Protein AF-A0A3D6ESV7-F1 (afdb_monomer_lite)

Sequence (148 aa):
MRKILILFLVSTVSFGAWAQGDLNELMTGSLKDATMLLDGYTKPALKAFGYGLNQGWYNTAKPHKSFGVDLTISVSAVTIPNSELFYTVDNNQLNSLDLVSVNGQTVTPGTGSAQVPTIFGPDTPPTYQSRNSGAPPFETVGRLDIKQ

pLDDT: mean 78.72, std 12.25, range [42.28, 94.38]

Foldseek 3Di:
DVVVVVVVVVVVVPDDDPPPPQVVVLVVFDPQSSCVVQCLQCVQVVVQVVVQVVVPPPDDPDDDDVPDDDDDDDDDDGDGDPVSQWDKDFLCSGDFKFFQDWQNDGADGNGGMDIAGHQQHDQTWTWMDTPPDPDDIDTHGHHPPPDD

Structure (mmCIF, N/CA/C/O backbone):
data_AF-A0A3D6ESV7-F1
#
_entry.id   AF-A0A3D6ESV7-F1
#
loop_
_atom_site.group_PDB
_atom_site.id
_atom_site.type_symbol
_atom_site.label_atom_id
_atom_site.label_alt_id
_atom_site.label_comp_id
_atom_site.label_asym_id
_atom_site.label_entity_id
_atom_site.label_seq_id
_atom_site.pdbx_PDB_ins_code
_atom_site.Cartn_x
_atom_site.Cartn_y
_atom_site.Cartn_z
_atom_site.occupancy
_atom_site.B_iso_or_equiv
_atom_site.auth_seq_id
_atom_site.auth_comp_id
_atom_site.auth_asym_id
_atom_site.auth_atom_id
_atom_site.pdbx_PDB_model_num
ATOM 1 N N . MET A 1 1 ? 6.664 -15.699 39.328 1.00 51.78 1 MET A N 1
ATOM 2 C CA . MET A 1 1 ? 5.461 -15.615 38.464 1.00 51.78 1 MET A CA 1
ATOM 3 C C . MET A 1 1 ? 5.533 -14.474 37.440 1.00 51.78 1 MET A C 1
ATOM 5 O O . MET A 1 1 ? 5.433 -14.772 36.263 1.00 51.78 1 MET A O 1
ATOM 9 N N . ARG A 1 2 ? 5.825 -13.211 37.814 1.00 53.84 2 ARG A N 1
ATOM 10 C CA . ARG A 1 2 ? 5.994 -12.089 36.849 1.00 53.84 2 ARG A CA 1
ATOM 11 C C . ARG A 1 2 ? 6.990 -12.355 35.701 1.00 53.84 2 ARG A C 1
ATOM 13 O O . ARG A 1 2 ? 6.700 -12.029 34.560 1.00 53.84 2 ARG A O 1
ATOM 20 N N . LYS A 1 3 ? 8.130 -12.998 35.992 1.00 61.03 3 LYS A N 1
ATOM 21 C CA . LYS A 1 3 ? 9.162 -13.333 34.986 1.00 61.03 3 LYS A CA 1
ATOM 22 C C . LYS A 1 3 ? 8.708 -14.393 33.968 1.00 61.03 3 LYS A C 1
ATOM 24 O O . LYS A 1 3 ? 9.131 -14.352 32.823 1.00 61.03 3 LYS A O 1
ATOM 29 N N . ILE A 1 4 ? 7.820 -15.302 34.381 1.00 77.56 4 ILE A N 1
ATOM 30 C CA . ILE A 1 4 ? 7.252 -16.348 33.514 1.00 77.56 4 ILE A CA 1
ATOM 31 C C . ILE A 1 4 ? 6.198 -15.745 32.577 1.00 77.56 4 ILE A C 1
ATOM 33 O O . ILE A 1 4 ? 6.134 -16.120 31.415 1.00 77.56 4 ILE A O 1
ATOM 37 N N . LEU A 1 5 ? 5.438 -14.750 33.051 1.00 72.00 5 LEU A N 1
ATOM 38 C CA . LEU A 1 5 ? 4.449 -14.040 32.236 1.00 72.00 5 LEU A CA 1
ATOM 39 C C . LEU A 1 5 ? 5.102 -13.238 31.092 1.00 72.00 5 LEU A C 1
ATOM 41 O O . LEU A 1 5 ? 4.603 -13.246 29.974 1.00 72.00 5 LEU A O 1
ATOM 45 N N . ILE A 1 6 ? 6.248 -12.596 31.360 1.00 73.31 6 ILE A N 1
ATOM 46 C CA . ILE A 1 6 ? 7.027 -11.862 30.344 1.00 73.31 6 ILE A CA 1
ATOM 47 C C . ILE A 1 6 ? 7.612 -12.826 29.302 1.00 73.31 6 ILE A C 1
ATOM 49 O O . ILE A 1 6 ? 7.574 -12.535 28.109 1.00 73.31 6 ILE A O 1
ATOM 53 N N . LEU A 1 7 ? 8.107 -13.989 29.739 1.00 70.62 7 LEU A N 1
ATOM 54 C CA . LEU A 1 7 ? 8.648 -15.010 28.839 1.00 70.62 7 LEU A CA 1
ATOM 55 C C . LEU A 1 7 ? 7.561 -15.604 27.926 1.00 70.62 7 LEU A C 1
ATOM 57 O O . LEU A 1 7 ? 7.801 -15.813 26.741 1.00 70.62 7 LEU A O 1
ATOM 61 N N . PHE A 1 8 ? 6.352 -15.815 28.457 1.00 72.81 8 PHE A N 1
ATOM 62 C CA . PHE A 1 8 ? 5.212 -16.298 27.675 1.00 72.81 8 PHE A CA 1
ATOM 63 C C . PHE A 1 8 ? 4.741 -15.262 26.643 1.00 72.81 8 PHE A C 1
ATOM 65 O O . PHE A 1 8 ? 4.468 -15.619 25.502 1.00 72.81 8 PHE A O 1
ATOM 72 N N . LEU A 1 9 ? 4.725 -13.973 27.005 1.00 72.12 9 LEU A N 1
ATOM 73 C CA . LEU A 1 9 ? 4.343 -12.885 26.099 1.00 72.12 9 LEU A CA 1
ATOM 74 C C . LEU A 1 9 ? 5.311 -12.752 24.910 1.00 72.12 9 LEU A C 1
ATOM 76 O O . LEU A 1 9 ? 4.869 -12.643 23.770 1.00 72.12 9 LEU A O 1
ATOM 80 N N . VAL A 1 10 ? 6.623 -12.837 25.153 1.00 72.44 10 VAL A N 1
ATOM 81 C CA . VAL A 1 10 ? 7.649 -12.768 24.094 1.00 72.44 10 VAL A CA 1
ATOM 82 C C . VAL A 1 10 ? 7.587 -13.974 23.147 1.00 72.44 10 VAL A C 1
ATOM 84 O O . VAL A 1 10 ? 7.816 -13.827 21.948 1.00 72.44 10 VAL A O 1
ATOM 87 N N . SER A 1 11 ? 7.220 -15.158 23.647 1.00 68.88 11 SER A N 1
ATOM 88 C CA . SER A 1 11 ? 7.193 -16.379 22.831 1.00 68.88 11 SER A CA 1
ATOM 89 C C . SER A 1 11 ? 6.058 -16.417 21.796 1.00 68.88 11 SER A C 1
ATOM 91 O O . SER A 1 11 ? 6.135 -17.198 20.852 1.00 68.88 11 SER A O 1
ATOM 93 N N . THR A 1 12 ? 5.027 -15.575 21.932 1.00 66.69 12 THR A N 1
ATOM 94 C CA . THR A 1 12 ? 3.888 -15.532 20.990 1.00 66.69 12 THR A CA 1
ATOM 95 C C . THR A 1 12 ? 4.174 -14.789 19.681 1.00 66.69 12 THR A C 1
ATOM 97 O O . THR A 1 12 ? 3.365 -14.850 18.762 1.00 66.69 12 THR A O 1
ATOM 100 N N . VAL A 1 13 ? 5.328 -14.123 19.553 1.00 63.69 13 VAL A N 1
ATOM 101 C CA . VAL A 1 13 ? 5.667 -13.311 18.365 1.00 63.69 13 VAL A CA 1
ATOM 102 C C . VAL A 1 13 ? 6.402 -14.123 17.282 1.00 63.69 13 VAL A C 1
ATOM 104 O O . VAL A 1 13 ? 6.648 -13.628 16.189 1.00 63.69 13 VAL A O 1
ATOM 107 N N . SER A 1 14 ? 6.739 -15.392 17.539 1.00 58.88 14 SER A N 1
ATOM 108 C CA . SER A 1 14 ? 7.512 -16.234 16.605 1.00 58.88 14 SER A CA 1
ATOM 109 C C . SER A 1 14 ? 6.635 -17.018 15.618 1.00 58.88 14 SER A C 1
ATOM 111 O O . SER A 1 14 ? 6.789 -18.229 15.474 1.00 58.88 14 SER A O 1
ATOM 113 N N . PHE A 1 15 ? 5.709 -16.345 14.932 1.00 61.50 15 PHE A N 1
ATOM 114 C CA . PHE A 1 15 ? 5.038 -16.931 13.767 1.00 61.50 15 PHE A CA 1
ATOM 115 C C . PHE A 1 15 ? 5.935 -16.765 12.530 1.00 61.50 15 PHE A C 1
ATOM 117 O O . PHE A 1 15 ? 6.404 -15.668 12.237 1.00 61.50 15 PHE A O 1
ATOM 124 N N . GLY A 1 16 ? 6.218 -17.869 11.831 1.00 59.34 16 GLY A N 1
ATOM 125 C CA . GLY A 1 16 ? 7.085 -17.887 10.652 1.00 59.34 16 GLY A CA 1
ATOM 126 C C . GLY A 1 16 ? 6.519 -17.042 9.509 1.00 59.34 16 GLY A C 1
ATOM 127 O O . GLY A 1 16 ? 5.440 -17.330 8.999 1.00 59.34 16 GLY A O 1
ATOM 128 N N . ALA A 1 17 ? 7.256 -16.009 9.101 1.00 57.97 17 ALA A N 1
ATOM 129 C CA . ALA A 1 17 ? 6.902 -15.149 7.978 1.00 57.97 17 ALA A CA 1
ATOM 130 C C . ALA A 1 17 ? 7.485 -15.709 6.668 1.00 57.97 17 ALA A C 1
ATOM 132 O O . ALA A 1 17 ? 8.676 -15.565 6.399 1.00 57.97 17 ALA A O 1
ATOM 133 N N . TRP A 1 18 ? 6.644 -16.324 5.835 1.00 59.69 18 TRP A N 1
ATOM 134 C CA . TRP A 1 18 ? 7.002 -16.843 4.504 1.00 59.69 18 TRP A CA 1
ATOM 135 C C . TRP A 1 18 ? 6.916 -15.765 3.406 1.00 59.69 18 TRP A C 1
ATOM 137 O O . TRP A 1 18 ? 6.400 -16.016 2.326 1.00 59.69 18 TRP A O 1
ATOM 147 N N . ALA A 1 19 ? 7.394 -14.548 3.682 1.00 58.41 19 ALA A N 1
ATOM 148 C CA . ALA A 1 19 ? 7.262 -13.395 2.775 1.00 58.41 19 ALA A CA 1
ATOM 149 C C . ALA A 1 19 ? 8.604 -12.877 2.213 1.00 58.41 19 ALA A C 1
ATOM 151 O O . ALA A 1 19 ? 8.643 -11.850 1.542 1.00 58.41 19 ALA A O 1
ATOM 152 N N . GLN A 1 20 ? 9.727 -13.541 2.512 1.00 55.31 20 GLN A N 1
ATOM 153 C CA . GLN A 1 20 ? 11.064 -12.994 2.236 1.00 55.31 20 GLN A CA 1
ATOM 154 C C . GLN A 1 20 ? 11.528 -13.116 0.772 1.00 55.31 20 GLN A C 1
ATOM 156 O O . GLN A 1 20 ? 12.485 -12.440 0.411 1.00 55.31 20 GLN A O 1
ATOM 161 N N . GLY A 1 21 ? 10.877 -13.934 -0.065 1.00 57.09 21 GLY A N 1
ATOM 162 C CA . GLY A 1 21 ? 11.257 -14.105 -1.477 1.00 57.09 21 GLY A CA 1
ATOM 163 C C . GLY A 1 21 ? 10.991 -12.850 -2.311 1.00 57.09 21 GLY A C 1
ATOM 164 O O . GLY A 1 21 ? 11.922 -12.224 -2.812 1.00 57.09 21 GLY A O 1
ATOM 165 N N . ASP A 1 22 ? 9.729 -12.431 -2.366 1.00 59.75 22 ASP A N 1
ATOM 166 C CA . ASP A 1 22 ? 9.265 -11.358 -3.261 1.00 59.75 22 ASP A CA 1
ATOM 167 C C . ASP A 1 22 ? 9.733 -9.964 -2.809 1.00 59.75 22 ASP A C 1
ATOM 169 O O . ASP A 1 22 ? 9.994 -9.069 -3.614 1.00 59.75 22 ASP A O 1
ATOM 173 N N . LEU A 1 23 ? 9.911 -9.775 -1.495 1.00 63.09 23 LEU A N 1
ATOM 174 C CA . LEU A 1 23 ? 10.458 -8.534 -0.941 1.00 63.09 23 LEU A CA 1
ATOM 175 C C . LEU A 1 23 ? 11.929 -8.331 -1.309 1.00 63.09 23 LEU A C 1
ATOM 177 O O . LEU A 1 23 ? 12.360 -7.189 -1.443 1.00 63.09 23 LEU A O 1
ATOM 181 N N . ASN A 1 24 ? 12.705 -9.403 -1.480 1.00 64.19 24 ASN A N 1
ATOM 182 C CA . ASN A 1 24 ? 14.125 -9.288 -1.798 1.00 64.19 24 ASN A CA 1
ATOM 183 C C . ASN A 1 24 ? 14.338 -8.746 -3.225 1.00 64.19 24 ASN A C 1
ATOM 185 O O . ASN A 1 24 ? 15.275 -7.989 -3.465 1.00 64.19 24 ASN A O 1
ATOM 189 N N . GLU A 1 25 ? 13.436 -9.052 -4.160 1.00 65.06 25 GLU A N 1
ATOM 190 C CA . GLU A 1 25 ? 13.450 -8.496 -5.522 1.00 65.06 25 GLU A CA 1
ATOM 191 C C . GLU A 1 25 ? 12.999 -7.026 -5.553 1.00 65.06 25 GLU A C 1
ATOM 193 O O . GLU A 1 25 ? 13.633 -6.187 -6.195 1.00 65.06 25 GLU A O 1
ATOM 198 N N . LEU A 1 26 ? 11.998 -6.658 -4.746 1.00 67.06 26 LEU A N 1
ATOM 199 C CA . LEU A 1 26 ? 11.627 -5.253 -4.538 1.00 67.06 26 LEU A CA 1
ATOM 200 C C . LEU A 1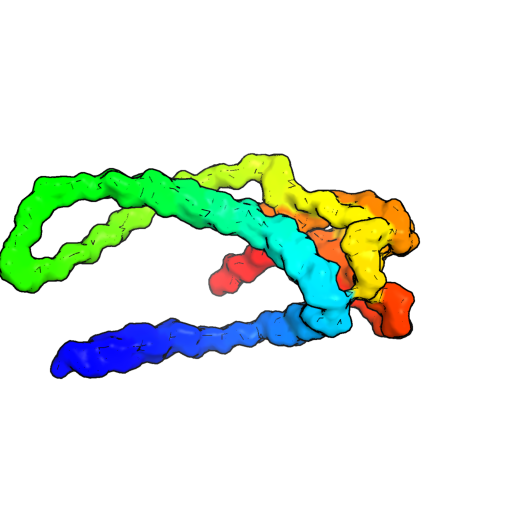 26 ? 12.776 -4.445 -3.896 1.00 67.06 26 LEU A C 1
ATOM 202 O O . LEU A 1 26 ? 13.037 -3.304 -4.279 1.00 67.06 26 LEU A O 1
ATOM 206 N N . MET A 1 27 ? 13.479 -5.040 -2.924 1.00 66.06 27 MET A N 1
ATOM 207 C CA . MET A 1 27 ? 14.584 -4.416 -2.184 1.00 66.06 27 MET A CA 1
ATOM 208 C C . MET A 1 27 ? 15.921 -4.409 -2.936 1.00 66.06 27 MET A C 1
ATOM 210 O O . MET A 1 27 ? 16.780 -3.594 -2.609 1.00 66.06 27 MET A O 1
ATOM 214 N N . THR A 1 28 ? 16.112 -5.281 -3.931 1.00 61.34 28 THR A N 1
ATOM 215 C CA . THR A 1 28 ? 17.256 -5.208 -4.864 1.00 61.34 28 THR A CA 1
ATOM 216 C C . THR A 1 28 ? 17.083 -4.109 -5.915 1.00 61.34 28 THR A C 1
ATOM 218 O O . THR A 1 28 ? 18.054 -3.736 -6.577 1.00 61.34 28 THR A O 1
ATOM 221 N N . GLY A 1 29 ? 15.883 -3.529 -6.030 1.00 64.06 29 GLY A N 1
ATOM 222 C CA . GLY A 1 29 ? 15.670 -2.222 -6.649 1.00 64.06 29 GLY A CA 1
ATOM 223 C C . GLY A 1 29 ? 16.366 -1.079 -5.891 1.00 64.06 29 GLY A C 1
ATOM 224 O O . GLY A 1 29 ? 17.110 -1.282 -4.931 1.00 64.06 29 GLY A O 1
ATOM 225 N N . SER A 1 30 ? 16.151 0.172 -6.315 1.00 79.31 30 SER A N 1
ATOM 226 C CA . SER A 1 30 ? 16.671 1.303 -5.539 1.00 79.31 30 SER A CA 1
ATOM 227 C C . SER A 1 30 ? 15.860 1.481 -4.249 1.00 79.31 30 SER A C 1
ATOM 229 O O . SER A 1 30 ? 14.640 1.322 -4.251 1.00 79.31 30 SER A O 1
ATOM 231 N N . LEU A 1 31 ? 16.511 1.884 -3.150 1.00 83.56 31 LEU A N 1
ATOM 232 C CA . LEU A 1 31 ? 15.834 2.181 -1.875 1.00 83.56 31 LEU A CA 1
ATOM 233 C C . LEU A 1 31 ? 14.675 3.184 -2.046 1.00 83.56 31 LEU A C 1
ATOM 235 O O . LEU A 1 31 ? 13.661 3.102 -1.352 1.00 83.56 31 LEU A O 1
ATOM 239 N N . LYS A 1 32 ? 14.829 4.121 -2.989 1.00 87.12 32 LYS A N 1
ATOM 240 C CA . LYS A 1 32 ? 13.806 5.104 -3.358 1.00 87.12 32 LYS A CA 1
ATOM 241 C C . LYS A 1 32 ? 12.564 4.436 -3.951 1.00 87.12 32 LYS A C 1
ATOM 243 O O . LYS A 1 32 ? 11.463 4.764 -3.520 1.00 87.12 32 LYS A O 1
ATOM 248 N N . ASP A 1 33 ? 12.738 3.496 -4.876 1.00 88.50 33 ASP A N 1
ATOM 249 C CA . ASP A 1 33 ? 11.619 2.787 -5.511 1.00 88.50 33 ASP A CA 1
ATOM 250 C C . ASP A 1 33 ? 10.890 1.911 -4.489 1.00 88.50 33 ASP A C 1
ATOM 252 O O . ASP A 1 33 ? 9.672 1.996 -4.364 1.00 88.50 33 ASP A O 1
ATOM 256 N N . ALA A 1 34 ? 11.640 1.153 -3.681 1.00 86.75 34 ALA A N 1
ATOM 257 C CA . ALA A 1 34 ? 11.071 0.320 -2.623 1.00 86.75 34 ALA A CA 1
ATOM 258 C C . ALA A 1 34 ? 10.248 1.150 -1.623 1.00 86.75 34 ALA A C 1
ATOM 260 O O . ALA A 1 34 ? 9.137 0.768 -1.266 1.00 86.75 34 ALA A O 1
ATOM 261 N N . THR A 1 35 ? 10.762 2.314 -1.213 1.00 89.19 35 THR A N 1
ATOM 262 C CA . THR A 1 35 ? 10.058 3.217 -0.290 1.00 89.19 35 THR A CA 1
ATOM 263 C C . THR A 1 35 ? 8.790 3.788 -0.920 1.00 89.19 35 THR A C 1
ATOM 265 O O . THR A 1 35 ? 7.753 3.814 -0.266 1.00 89.19 35 THR A O 1
ATOM 268 N N . MET A 1 36 ? 8.845 4.221 -2.182 1.00 91.25 36 MET A N 1
ATOM 269 C CA . MET A 1 36 ? 7.687 4.771 -2.893 1.00 91.25 36 MET A CA 1
ATOM 270 C C . MET A 1 36 ? 6.567 3.735 -3.057 1.00 91.25 36 MET A C 1
ATOM 272 O O . MET A 1 36 ? 5.406 4.032 -2.773 1.00 91.25 36 MET A O 1
ATOM 276 N N . LEU A 1 37 ? 6.915 2.523 -3.496 1.00 90.81 37 LEU A N 1
ATOM 277 C CA . LEU A 1 37 ? 5.954 1.440 -3.708 1.00 90.81 37 LEU A CA 1
ATOM 278 C C . LEU A 1 37 ? 5.357 0.963 -2.378 1.00 90.81 37 LEU A C 1
ATOM 280 O O . LEU A 1 37 ? 4.142 0.796 -2.268 1.00 90.81 37 LEU A O 1
ATOM 284 N N . LEU A 1 38 ? 6.188 0.809 -1.343 1.00 90.62 38 LEU A N 1
ATOM 285 C CA . LEU A 1 38 ? 5.732 0.405 -0.015 1.00 90.62 38 LEU A CA 1
ATOM 286 C C . LEU A 1 38 ? 4.846 1.468 0.645 1.00 90.62 38 LEU A C 1
ATOM 288 O O . LEU A 1 38 ? 3.828 1.117 1.247 1.00 90.62 38 LEU A O 1
ATOM 292 N N . ASP A 1 39 ? 5.202 2.752 0.533 1.00 92.25 39 ASP A N 1
ATOM 293 C CA . ASP A 1 39 ? 4.382 3.851 1.053 1.00 92.25 39 ASP A CA 1
ATOM 294 C C . ASP A 1 39 ? 3.004 3.832 0.391 1.00 92.25 39 ASP A C 1
ATOM 296 O O . ASP A 1 39 ? 1.997 3.717 1.085 1.00 92.25 39 ASP A O 1
ATOM 300 N N . GLY A 1 40 ? 2.941 3.827 -0.944 1.00 92.56 40 GLY A N 1
ATOM 301 C CA . GLY A 1 40 ? 1.677 3.766 -1.683 1.00 92.56 40 GLY A CA 1
ATOM 302 C C . GLY A 1 40 ? 0.816 2.558 -1.304 1.00 92.56 40 GLY A C 1
ATOM 303 O O . GLY A 1 40 ? -0.378 2.708 -1.033 1.00 92.56 40 GLY A O 1
ATOM 304 N N . TYR A 1 41 ? 1.433 1.379 -1.200 1.00 92.19 41 TYR A N 1
ATOM 305 C CA . TYR A 1 41 ? 0.759 0.130 -0.850 1.00 92.19 41 TYR A CA 1
ATOM 306 C C . TYR A 1 41 ? 0.171 0.131 0.573 1.00 92.19 41 TYR A C 1
ATOM 308 O O . TYR A 1 41 ? -0.962 -0.313 0.776 1.00 92.19 41 TYR A O 1
ATOM 316 N N . THR A 1 42 ? 0.914 0.646 1.560 1.00 92.88 42 THR A N 1
ATOM 317 C CA . THR A 1 42 ? 0.561 0.558 2.993 1.00 92.88 42 THR A CA 1
ATOM 318 C C . THR A 1 42 ? -0.165 1.784 3.546 1.00 92.88 42 THR A C 1
ATOM 320 O O . THR A 1 42 ? -0.833 1.688 4.579 1.00 92.88 42 THR A O 1
ATOM 323 N N . LYS A 1 43 ? -0.107 2.931 2.864 1.00 94.38 43 LYS A N 1
ATOM 324 C CA . LYS A 1 43 ? -0.746 4.190 3.273 1.00 94.38 43 LYS A CA 1
ATOM 325 C C . LYS A 1 43 ? -2.204 4.066 3.728 1.00 94.38 43 LYS A C 1
ATOM 327 O O . LYS A 1 43 ? -2.509 4.619 4.789 1.00 94.38 43 LYS A O 1
ATOM 332 N N . PRO A 1 44 ? -3.115 3.370 3.020 1.00 92.06 44 PRO A N 1
ATOM 333 C CA . PRO A 1 44 ? -4.489 3.230 3.505 1.00 92.06 44 PRO A CA 1
ATOM 334 C C . PRO A 1 44 ? -4.587 2.407 4.795 1.00 92.06 44 PRO A C 1
ATOM 336 O O . PRO A 1 44 ? -5.432 2.700 5.637 1.00 92.06 44 PRO A O 1
ATOM 339 N N . ALA A 1 45 ? -3.699 1.431 5.019 1.00 91.25 45 ALA A N 1
ATOM 340 C CA . ALA A 1 45 ? -3.653 0.683 6.281 1.00 91.25 45 ALA A CA 1
ATOM 341 C C . ALA A 1 45 ? -3.172 1.555 7.434 1.00 91.25 45 ALA A C 1
ATOM 343 O O . ALA A 1 45 ? -3.776 1.540 8.504 1.00 91.25 45 ALA A O 1
ATOM 344 N N . LEU A 1 46 ? -2.149 2.378 7.205 1.00 92.62 46 LEU A N 1
ATOM 345 C CA . LEU A 1 46 ? -1.669 3.331 8.204 1.00 92.62 46 LEU A CA 1
ATOM 346 C C . LEU A 1 46 ? -2.734 4.380 8.551 1.00 92.62 46 LEU A C 1
ATOM 348 O O . LEU A 1 46 ? -2.931 4.693 9.726 1.00 92.62 46 LEU A O 1
ATOM 352 N N . LYS A 1 47 ? -3.477 4.878 7.554 1.00 91.62 47 LYS A N 1
ATOM 353 C CA . LYS A 1 47 ? -4.634 5.758 7.776 1.00 91.62 47 LYS A CA 1
ATOM 354 C C . LYS A 1 47 ? -5.723 5.068 8.588 1.00 91.62 47 LYS A C 1
ATOM 356 O O . LYS A 1 47 ? -6.183 5.631 9.578 1.00 91.62 47 LYS A O 1
ATOM 361 N N . ALA A 1 48 ? -6.106 3.851 8.204 1.00 89.12 48 ALA A N 1
ATOM 362 C CA . ALA A 1 48 ? -7.141 3.101 8.901 1.00 89.12 48 ALA A CA 1
ATOM 363 C C . ALA A 1 48 ? -6.753 2.816 10.358 1.00 89.12 48 ALA A C 1
ATOM 365 O O . ALA A 1 48 ? -7.559 3.005 11.268 1.00 89.12 48 ALA A O 1
ATOM 366 N N . PHE A 1 49 ? -5.493 2.452 10.592 1.00 89.06 49 PHE A N 1
ATOM 367 C CA . PHE A 1 49 ? -4.929 2.298 11.926 1.00 89.06 49 PHE A CA 1
ATOM 368 C C . PHE A 1 49 ? -5.005 3.604 12.732 1.00 89.06 49 PHE A C 1
ATOM 370 O O . PHE A 1 49 ? -5.509 3.608 13.854 1.00 89.06 49 PHE A O 1
ATOM 377 N N . GLY A 1 50 ? -4.590 4.730 12.144 1.00 88.75 50 GLY A N 1
ATOM 378 C CA . GLY A 1 50 ? -4.696 6.050 12.770 1.00 88.75 50 GLY A CA 1
ATOM 379 C C . GLY A 1 50 ? -6.137 6.438 13.120 1.00 88.75 50 GLY A C 1
ATOM 380 O O . GLY A 1 50 ? -6.388 6.962 14.207 1.00 88.75 50 GLY A O 1
ATOM 381 N N . TYR A 1 51 ? -7.106 6.138 12.253 1.00 88.12 51 TYR A N 1
ATOM 382 C CA . TYR A 1 51 ? -8.527 6.327 12.558 1.00 88.12 51 TYR A CA 1
ATOM 383 C C . TYR A 1 51 ? -8.987 5.432 13.708 1.00 88.12 51 TYR A C 1
ATOM 385 O O . TYR A 1 51 ? -9.672 5.913 14.609 1.00 88.12 51 TYR A O 1
ATOM 393 N N . GLY A 1 52 ? -8.555 4.170 13.739 1.00 84.44 52 GLY A N 1
ATOM 394 C CA . GLY A 1 52 ? -8.831 3.253 14.844 1.00 84.44 52 GLY A CA 1
ATOM 395 C C . GLY A 1 52 ? -8.339 3.781 16.195 1.00 84.44 52 GLY A C 1
ATOM 396 O O . GLY A 1 52 ? -9.079 3.714 17.177 1.00 84.44 52 GLY A O 1
ATOM 397 N N . LEU A 1 53 ? -7.139 4.375 16.234 1.00 84.19 53 LEU A N 1
ATOM 398 C CA . LEU A 1 53 ? -6.585 5.002 17.440 1.00 84.19 53 LEU A CA 1
ATOM 399 C C . LEU A 1 53 ? -7.383 6.234 17.888 1.00 84.19 53 LEU A C 1
ATOM 401 O O . LEU A 1 53 ? -7.607 6.406 19.084 1.00 84.19 53 LEU A O 1
ATOM 405 N N . ASN A 1 54 ? -7.852 7.063 16.949 1.00 81.38 54 ASN A N 1
ATOM 406 C CA . ASN A 1 54 ? -8.683 8.230 17.270 1.00 81.38 54 ASN A CA 1
ATOM 407 C C . ASN A 1 54 ? -10.049 7.832 17.854 1.00 81.38 54 ASN A C 1
ATOM 409 O O . ASN A 1 54 ? -10.545 8.492 18.763 1.00 81.38 54 ASN A O 1
ATOM 413 N N . GLN A 1 55 ? -10.639 6.728 17.385 1.00 75.00 55 GLN A N 1
ATOM 414 C CA . GLN A 1 55 ? -11.901 6.202 17.922 1.00 75.00 55 GLN A CA 1
ATOM 415 C C . GLN A 1 55 ? -11.739 5.547 19.308 1.00 75.00 55 GLN A C 1
ATOM 417 O O . GLN A 1 55 ? -12.716 5.363 20.031 1.00 75.00 55 GLN A O 1
ATOM 422 N N . GLY A 1 56 ? -10.510 5.209 19.710 1.00 67.88 56 GLY A N 1
ATOM 423 C CA . GLY A 1 56 ? -10.206 4.532 20.973 1.00 67.88 56 GLY A CA 1
ATOM 424 C C . GLY A 1 56 ? -10.219 5.423 22.221 1.00 67.88 56 GLY A C 1
ATOM 425 O O . GLY A 1 56 ? -9.982 4.920 23.317 1.00 67.88 56 GLY A O 1
ATOM 426 N N . TRP A 1 57 ? -10.482 6.728 22.093 1.00 67.62 57 TRP A N 1
ATOM 427 C CA . TRP A 1 57 ? -10.395 7.680 23.212 1.00 67.62 57 TRP A CA 1
ATOM 428 C C . TRP A 1 57 ? -11.628 7.746 24.128 1.00 67.62 57 TRP A C 1
ATOM 430 O O . TRP A 1 57 ? -11.662 8.539 25.069 1.00 67.62 57 TRP A O 1
ATOM 440 N N . TYR A 1 58 ? -12.610 6.865 23.937 1.00 60.94 58 TYR A N 1
ATOM 441 C CA . TYR A 1 58 ? -13.700 6.673 24.894 1.00 60.94 58 TYR A CA 1
ATOM 442 C C . TYR A 1 58 ? -13.222 5.830 26.075 1.00 60.94 58 TYR A C 1
ATOM 444 O O . TYR A 1 58 ? -13.340 4.606 26.073 1.00 60.94 58 TYR A O 1
ATOM 452 N N . ASN A 1 59 ? -12.670 6.482 27.096 1.00 58.09 59 ASN A N 1
ATOM 453 C CA . ASN A 1 59 ? -12.292 5.803 28.328 1.00 58.09 59 ASN A CA 1
ATOM 454 C C . ASN A 1 59 ? -13.309 6.077 29.442 1.00 58.09 59 ASN A C 1
ATOM 456 O O . ASN A 1 59 ? -13.690 7.219 29.701 1.00 58.09 59 ASN A O 1
ATOM 460 N N . THR A 1 60 ? -13.752 5.012 30.111 1.00 58.81 60 THR A N 1
ATOM 461 C CA . THR A 1 60 ? -14.589 5.106 31.311 1.00 58.81 60 THR A CA 1
ATOM 462 C C . THR A 1 60 ? -13.725 5.628 32.456 1.00 58.81 60 THR A C 1
ATOM 464 O O . THR A 1 60 ? -12.803 4.952 32.903 1.00 58.81 60 THR A O 1
ATOM 467 N N . ALA A 1 61 ? -14.036 6.826 32.955 1.00 56.91 61 ALA A N 1
ATOM 468 C CA . ALA A 1 61 ? -13.339 7.477 34.066 1.00 56.91 61 ALA A CA 1
ATOM 469 C C . ALA A 1 61 ? -13.689 6.844 35.429 1.00 56.91 61 ALA A C 1
ATOM 471 O O . ALA A 1 61 ? -14.181 7.515 36.337 1.00 56.91 61 ALA A O 1
ATOM 472 N N . LYS A 1 62 ? -13.488 5.531 35.584 1.00 62.16 62 LYS A N 1
ATOM 473 C CA . LYS A 1 62 ? -13.681 4.852 36.869 1.00 62.16 62 LYS A CA 1
ATOM 474 C C . LYS A 1 62 ? -12.356 4.867 37.641 1.00 62.16 62 LYS A C 1
ATOM 476 O O . LYS A 1 62 ? -11.357 4.393 37.108 1.00 62.16 62 LYS A O 1
ATOM 481 N N . PRO A 1 63 ? -12.309 5.395 38.876 1.00 63.69 63 PRO A N 1
ATOM 482 C CA . PRO A 1 63 ? -11.071 5.444 39.645 1.00 63.69 63 PRO A CA 1
ATOM 483 C C . PRO A 1 63 ? -10.581 4.023 39.957 1.00 63.69 63 PRO A C 1
ATOM 485 O O . PRO A 1 63 ? -11.303 3.220 40.555 1.00 63.69 63 PRO A O 1
ATOM 488 N N . HIS A 1 64 ? -9.357 3.710 39.529 1.00 61.97 64 HIS A N 1
ATOM 489 C CA . HIS A 1 64 ? -8.730 2.407 39.749 1.00 61.97 64 HIS A CA 1
ATOM 490 C C . HIS A 1 64 ? -8.396 2.202 41.240 1.00 61.97 64 HIS A C 1
ATOM 492 O O . HIS A 1 64 ? -7.956 3.126 41.925 1.00 61.97 64 HIS A O 1
ATOM 498 N N . LYS A 1 65 ? -8.581 0.977 41.759 1.00 70.31 65 LYS A N 1
ATOM 499 C CA . LYS A 1 65 ? -8.087 0.593 43.097 1.00 70.31 65 LYS A CA 1
ATOM 500 C C . LYS A 1 65 ? -6.558 0.493 43.082 1.00 70.31 65 LYS A C 1
ATOM 502 O O . LYS A 1 65 ? -5.981 0.034 42.097 1.00 70.31 65 LYS A O 1
ATOM 507 N N . SER A 1 66 ? -5.907 0.824 44.200 1.00 69.62 66 SER A N 1
ATOM 508 C CA . SER A 1 66 ? -4.477 0.549 44.398 1.00 69.62 66 SER A CA 1
ATOM 509 C C . SER A 1 66 ? -4.173 -0.925 44.073 1.00 69.62 66 SER A C 1
ATOM 511 O O . SER A 1 66 ? -4.816 -1.810 44.634 1.00 69.62 66 SER A O 1
ATOM 513 N N . PHE A 1 67 ? -3.215 -1.171 43.167 1.00 67.12 67 PHE A N 1
ATOM 514 C CA . PHE A 1 67 ? -2.817 -2.483 42.609 1.00 67.12 67 PHE A CA 1
ATOM 515 C C . PHE A 1 67 ? -3.750 -3.173 41.578 1.00 67.12 67 PHE A C 1
ATOM 517 O O . PHE A 1 67 ? -3.478 -4.318 41.214 1.00 67.12 67 PHE A O 1
ATOM 524 N N . GLY A 1 68 ? -4.787 -2.522 41.039 1.00 68.12 68 GLY A N 1
ATOM 525 C CA . GLY A 1 68 ? -5.603 -3.086 39.944 1.00 68.12 68 GLY A CA 1
ATOM 526 C C . GLY A 1 68 ? -4.997 -2.867 38.547 1.00 68.12 68 GLY A C 1
ATOM 527 O O . GLY A 1 68 ? -4.598 -1.751 38.229 1.00 68.12 68 GLY A O 1
ATOM 528 N N . VAL A 1 69 ? -4.935 -3.910 37.709 1.00 74.31 69 VAL A N 1
ATOM 529 C CA . VAL A 1 69 ? -4.686 -3.797 36.256 1.00 74.31 69 VAL A CA 1
ATOM 530 C C . VAL A 1 69 ? -6.030 -3.963 35.552 1.00 74.31 69 VAL A C 1
ATOM 532 O O . VAL A 1 69 ? -6.659 -5.005 35.719 1.00 74.31 69 VAL A O 1
ATOM 535 N N . ASP A 1 70 ? -6.450 -2.966 34.775 1.00 68.62 70 ASP A N 1
ATOM 536 C CA . ASP A 1 70 ? -7.652 -3.035 33.938 1.00 68.62 70 ASP A CA 1
ATOM 537 C C . ASP A 1 70 ? -7.249 -3.202 32.468 1.00 68.62 70 ASP A C 1
ATOM 539 O O . ASP A 1 70 ? -6.458 -2.423 31.933 1.00 68.62 70 ASP A O 1
ATOM 543 N N . LEU A 1 71 ? -7.784 -4.242 31.822 1.00 71.12 71 LEU A N 1
ATOM 544 C CA . LEU A 1 71 ? -7.657 -4.475 30.386 1.00 71.12 71 LEU A CA 1
ATOM 545 C C . LEU A 1 71 ? -8.970 -4.068 29.716 1.00 71.12 71 LEU A C 1
ATOM 547 O O . LEU A 1 71 ? -9.992 -4.725 29.909 1.00 71.12 71 LEU A O 1
ATOM 551 N N . THR A 1 72 ? -8.928 -3.014 28.907 1.00 70.25 72 THR A N 1
ATOM 552 C CA . THR A 1 72 ? -10.065 -2.592 28.084 1.00 70.25 72 THR A CA 1
ATOM 553 C C . THR A 1 72 ? -9.857 -3.080 26.658 1.00 70.25 72 THR A C 1
ATOM 555 O O . THR A 1 72 ? -8.838 -2.778 26.038 1.00 70.25 72 THR A O 1
ATOM 558 N N . ILE A 1 73 ? -10.826 -3.828 26.133 1.00 73.38 73 ILE A N 1
ATOM 559 C CA . ILE A 1 73 ? -10.879 -4.209 24.720 1.00 73.38 73 ILE A CA 1
ATOM 560 C C . ILE A 1 73 ? -11.870 -3.267 24.041 1.00 73.38 73 ILE A C 1
ATOM 562 O O . ILE A 1 73 ? -13.044 -3.240 24.407 1.00 73.38 73 ILE A O 1
ATOM 566 N N . SER A 1 74 ? -11.392 -2.508 23.060 1.00 70.50 74 SER A N 1
ATOM 567 C CA . SER A 1 74 ? -12.217 -1.599 22.263 1.00 70.50 74 SER A CA 1
ATOM 568 C C . SER A 1 74 ? -12.354 -2.139 20.847 1.00 70.50 74 SER A C 1
ATOM 570 O O . SER A 1 74 ? -11.372 -2.570 20.242 1.00 70.50 74 SER A O 1
ATOM 572 N N . VAL A 1 75 ? -13.575 -2.108 20.319 1.00 77.25 75 VAL A N 1
ATOM 573 C CA . VAL A 1 75 ? -13.866 -2.478 18.932 1.00 77.25 75 VAL A CA 1
ATOM 574 C C . VAL A 1 75 ? -14.105 -1.196 18.146 1.00 77.25 75 VAL A C 1
ATOM 576 O O . VAL A 1 75 ? -15.024 -0.443 18.461 1.00 77.25 75 VAL A O 1
ATOM 579 N N . SER A 1 76 ? -13.290 -0.969 17.119 1.00 74.06 76 SER A N 1
ATOM 580 C CA . SER A 1 76 ? -13.411 0.173 16.212 1.00 74.06 76 SER A CA 1
ATOM 581 C C . SER A 1 76 ? -13.658 -0.336 14.798 1.00 74.06 76 SER A C 1
ATOM 583 O O . SER A 1 76 ? -12.912 -1.179 14.304 1.00 74.06 76 SER A O 1
ATOM 585 N N . ALA A 1 77 ? -14.691 0.186 14.140 1.00 82.00 77 ALA A N 1
ATOM 586 C CA . ALA A 1 77 ? -14.933 -0.057 12.723 1.00 82.00 77 ALA A CA 1
ATOM 587 C C . ALA A 1 77 ? -14.356 1.103 11.905 1.00 82.00 77 ALA A C 1
ATOM 589 O O . ALA A 1 77 ? -14.583 2.269 12.229 1.00 82.00 77 ALA A O 1
ATOM 590 N N . VAL A 1 78 ? -13.615 0.784 10.845 1.00 83.69 78 VAL A N 1
ATOM 591 C CA . VAL A 1 78 ? -13.055 1.772 9.919 1.00 83.69 78 VAL A CA 1
ATOM 592 C C . VAL A 1 78 ? -13.426 1.366 8.501 1.00 83.69 78 VAL A C 1
ATOM 594 O O . VAL A 1 78 ? -13.197 0.229 8.099 1.00 83.69 78 VAL A O 1
ATOM 597 N N . THR A 1 79 ? -13.999 2.303 7.751 1.00 87.94 79 THR A N 1
ATOM 598 C CA . THR A 1 79 ? -14.354 2.109 6.343 1.00 87.94 79 THR A CA 1
ATOM 599 C C . THR A 1 79 ? -13.305 2.774 5.466 1.00 87.94 79 THR A C 1
ATOM 601 O O . THR A 1 79 ? -12.948 3.928 5.701 1.00 87.94 79 THR A O 1
ATOM 604 N N . ILE A 1 80 ? -12.835 2.065 4.441 1.00 89.50 80 ILE A N 1
ATOM 605 C CA . ILE A 1 80 ? -11.839 2.578 3.495 1.00 89.50 80 ILE A CA 1
ATOM 606 C C . ILE A 1 80 ? -12.556 3.056 2.230 1.00 89.50 80 ILE A C 1
ATOM 608 O O . ILE A 1 80 ? -13.351 2.302 1.666 1.00 89.50 80 ILE A O 1
ATOM 612 N N . PRO A 1 81 ? -12.333 4.304 1.785 1.00 91.06 81 PRO A N 1
ATOM 613 C CA . PRO A 1 81 ? -12.978 4.821 0.587 1.00 91.06 81 PRO A CA 1
ATOM 614 C C . PRO A 1 81 ? -12.413 4.162 -0.678 1.00 91.06 81 PRO A C 1
ATOM 616 O O . PRO A 1 81 ? -11.225 3.853 -0.755 1.00 91.06 81 PRO A O 1
ATOM 619 N N . ASN A 1 82 ? -13.247 4.033 -1.717 1.00 91.75 82 ASN A N 1
ATOM 620 C CA . ASN A 1 82 ? -12.849 3.423 -2.996 1.00 91.75 82 ASN A CA 1
ATOM 621 C C . ASN A 1 82 ? -11.636 4.110 -3.654 1.00 91.75 82 ASN A C 1
ATOM 623 O O . ASN A 1 82 ? -10.860 3.463 -4.348 1.00 91.75 82 ASN A O 1
ATOM 627 N N . SER A 1 83 ? -11.444 5.411 -3.411 1.00 91.88 83 SER A N 1
ATOM 628 C CA . SER A 1 83 ? -10.296 6.180 -3.911 1.00 91.88 83 SER A CA 1
ATOM 629 C C . SER A 1 83 ? -8.952 5.761 -3.311 1.00 91.88 83 SER A C 1
ATOM 631 O O . SER A 1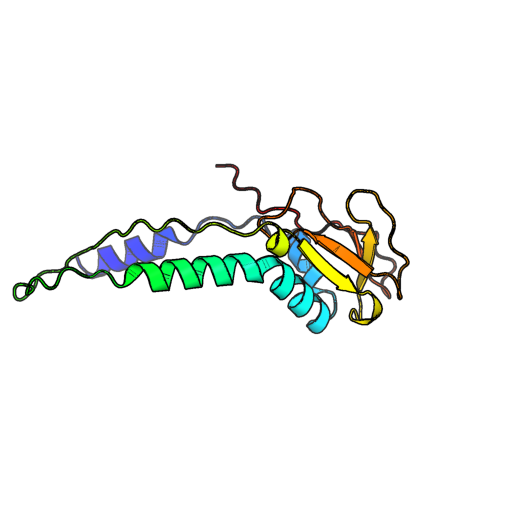 83 ? -7.916 6.168 -3.819 1.00 91.88 83 SER A O 1
ATOM 633 N N . GLU A 1 84 ? -8.953 5.003 -2.213 1.00 91.94 84 GLU A N 1
ATOM 634 C CA . GLU A 1 84 ? -7.748 4.514 -1.535 1.00 91.94 84 GLU A CA 1
ATOM 635 C C . GLU A 1 84 ? -7.445 3.036 -1.837 1.00 91.94 84 GLU A C 1
ATOM 637 O O . GLU A 1 84 ? -6.480 2.476 -1.315 1.00 91.94 84 GLU A O 1
ATOM 642 N N . LEU A 1 85 ? -8.241 2.403 -2.704 1.00 92.44 85 LEU A N 1
ATOM 643 C CA . LEU A 1 85 ? -8.002 1.037 -3.184 1.00 92.44 85 LEU A CA 1
ATOM 644 C C . LEU A 1 85 ? -6.879 0.967 -4.224 1.00 92.44 85 LEU A C 1
ATOM 646 O O . LEU A 1 85 ? -6.327 -0.106 -4.457 1.00 92.44 85 LEU A O 1
ATOM 650 N N . PHE A 1 86 ? -6.534 2.104 -4.828 1.00 94.25 86 PHE A N 1
ATOM 651 C CA . PHE A 1 86 ? -5.484 2.223 -5.828 1.00 94.25 86 PHE A CA 1
ATOM 652 C C . PHE A 1 86 ? -4.581 3.416 -5.525 1.00 94.25 86 PHE A C 1
ATOM 654 O O . PHE A 1 86 ? -5.011 4.408 -4.934 1.00 94.25 86 PHE A O 1
ATOM 661 N N . TYR A 1 87 ? -3.335 3.335 -5.974 1.00 94.12 87 TYR A N 1
ATOM 662 C CA . TYR A 1 87 ? -2.407 4.456 -6.015 1.00 94.12 87 TYR A CA 1
ATOM 663 C C . TYR A 1 87 ? -1.732 4.525 -7.383 1.00 94.12 87 TYR A C 1
ATOM 665 O O . TYR A 1 87 ? -1.669 3.541 -8.115 1.00 94.12 87 TYR A O 1
ATOM 673 N N . THR A 1 88 ? -1.264 5.710 -7.760 1.00 93.75 88 THR A N 1
ATOM 674 C CA . THR A 1 88 ? -0.627 5.914 -9.063 1.00 93.75 88 THR A CA 1
ATOM 675 C C . THR A 1 88 ? 0.865 5.640 -8.964 1.00 93.75 88 THR A C 1
ATOM 677 O O . THR A 1 88 ? 1.544 6.225 -8.120 1.00 93.75 88 THR A O 1
ATOM 680 N N . VAL A 1 89 ? 1.376 4.806 -9.866 1.00 92.44 89 VAL A N 1
ATOM 681 C CA . VAL A 1 89 ? 2.812 4.636 -10.103 1.00 92.44 89 VAL A CA 1
ATOM 682 C C . VAL A 1 89 ? 3.147 5.222 -11.465 1.00 92.44 89 VAL A C 1
ATOM 684 O O . VAL A 1 89 ? 2.459 4.965 -12.453 1.00 92.44 89 VAL A O 1
ATOM 687 N N . ASP A 1 90 ? 4.186 6.048 -11.504 1.00 92.56 90 ASP A N 1
ATOM 688 C CA . ASP A 1 90 ? 4.731 6.656 -12.715 1.00 92.56 90 ASP A CA 1
ATOM 689 C C . ASP A 1 90 ? 6.167 6.160 -12.899 1.00 92.56 90 ASP A C 1
ATOM 691 O O . ASP A 1 90 ? 7.009 6.345 -12.017 1.00 92.56 90 ASP A O 1
ATOM 695 N N . ASN A 1 91 ? 6.453 5.547 -14.049 1.00 90.62 91 ASN A N 1
ATOM 696 C CA . ASN A 1 91 ? 7.779 5.027 -14.378 1.00 90.62 91 ASN A CA 1
ATOM 697 C C . ASN A 1 91 ? 8.861 6.116 -14.401 1.00 90.62 91 ASN A C 1
ATOM 699 O O . ASN A 1 91 ? 10.026 5.814 -14.140 1.00 90.62 91 ASN A O 1
ATOM 703 N N . ASN A 1 92 ? 8.497 7.385 -14.621 1.00 89.75 92 ASN A N 1
ATOM 704 C CA . ASN A 1 92 ? 9.431 8.512 -14.527 1.00 89.75 92 ASN A CA 1
ATOM 705 C C . ASN A 1 92 ? 9.911 8.760 -13.087 1.00 89.75 92 ASN A C 1
ATOM 707 O O . ASN A 1 92 ? 10.973 9.343 -12.871 1.00 89.75 92 ASN A O 1
ATOM 711 N N . GLN A 1 93 ? 9.124 8.350 -12.089 1.00 89.12 93 GLN A N 1
ATOM 712 C CA . GLN A 1 93 ? 9.479 8.474 -10.675 1.00 89.12 93 GLN A CA 1
ATOM 713 C C . GLN A 1 93 ? 10.293 7.277 -10.174 1.00 89.12 93 GLN A C 1
ATOM 715 O O . GLN A 1 93 ? 10.914 7.380 -9.111 1.00 89.12 93 GLN A O 1
ATOM 720 N N . LEU A 1 94 ? 10.339 6.186 -10.944 1.00 88.19 94 LEU A N 1
ATOM 721 C CA . LEU A 1 94 ? 11.119 4.995 -10.642 1.00 88.19 94 LEU A CA 1
ATOM 722 C C . LEU A 1 94 ? 12.534 5.087 -11.237 1.00 88.19 94 LEU A C 1
ATOM 724 O O . LEU A 1 94 ? 12.748 5.480 -12.388 1.00 88.19 94 LEU A O 1
ATOM 728 N N . ASN A 1 95 ? 13.530 4.713 -10.439 1.00 88.19 95 ASN A N 1
ATOM 729 C CA . ASN A 1 95 ? 14.940 4.785 -10.814 1.00 88.19 95 ASN A CA 1
ATOM 730 C C . ASN A 1 95 ? 15.443 3.476 -11.440 1.00 88.19 95 ASN A C 1
ATOM 732 O O . ASN A 1 95 ? 16.070 3.501 -12.501 1.00 88.19 95 ASN A O 1
ATOM 736 N N . SER A 1 96 ? 15.194 2.350 -10.771 1.00 86.69 96 SER A N 1
ATOM 737 C CA . SER A 1 96 ? 15.750 1.035 -11.114 1.00 86.69 96 SER A CA 1
ATOM 738 C C . SER A 1 96 ? 14.697 0.024 -11.557 1.00 86.69 96 SER A C 1
ATOM 740 O O . SER A 1 96 ? 15.066 -1.034 -12.068 1.00 86.69 96 SER A O 1
ATOM 742 N N . LEU A 1 97 ? 13.417 0.328 -11.350 1.00 88.19 97 LEU A N 1
ATOM 743 C CA . LEU A 1 97 ? 12.286 -0.515 -11.720 1.00 88.19 97 LEU A CA 1
ATOM 744 C C . LEU A 1 97 ? 11.446 0.172 -12.796 1.00 88.19 97 LEU A C 1
ATOM 746 O O . LEU A 1 97 ? 11.370 1.396 -12.844 1.00 88.19 97 LEU A O 1
ATOM 750 N N . ASP A 1 98 ? 10.789 -0.628 -13.619 1.00 89.81 98 ASP A N 1
ATOM 751 C CA . ASP A 1 98 ? 9.748 -0.198 -14.538 1.00 89.81 98 ASP A CA 1
ATOM 752 C C . ASP A 1 98 ? 8.498 -1.039 -14.291 1.00 89.81 98 ASP A C 1
ATOM 754 O O . ASP A 1 98 ? 8.557 -2.267 -14.224 1.00 89.81 98 ASP A O 1
ATOM 758 N N . LEU A 1 99 ? 7.359 -0.372 -14.144 1.00 89.56 99 LEU A N 1
ATOM 759 C CA . LEU A 1 99 ? 6.047 -0.993 -14.175 1.00 89.56 99 LEU A CA 1
ATOM 760 C C . LEU A 1 99 ? 5.748 -1.411 -15.615 1.00 89.56 99 LEU A C 1
ATOM 762 O O . LEU A 1 99 ? 5.721 -0.568 -16.516 1.00 89.56 99 LEU A O 1
ATOM 766 N N . VAL A 1 100 ? 5.518 -2.708 -15.811 1.00 89.31 100 VAL A N 1
ATOM 767 C CA . VAL A 1 100 ? 5.329 -3.317 -17.135 1.00 89.31 100 VAL A CA 1
ATOM 768 C C . VAL A 1 100 ? 3.875 -3.698 -17.366 1.00 89.31 100 VAL A C 1
ATOM 770 O O . VAL A 1 100 ? 3.377 -3.575 -18.484 1.00 89.31 100 VAL A O 1
ATOM 773 N N . SER A 1 101 ? 3.173 -4.159 -16.330 1.00 88.00 101 SER A N 1
ATOM 774 C CA . SER A 1 101 ? 1.778 -4.573 -16.462 1.00 88.00 101 SER A CA 1
ATOM 775 C C . SER A 1 101 ? 0.983 -4.357 -15.181 1.00 88.00 101 SER A C 1
ATOM 777 O O . SER A 1 101 ? 1.496 -4.546 -14.078 1.00 88.00 101 SER A O 1
ATOM 779 N N . VAL A 1 102 ? -0.290 -3.997 -15.336 1.00 86.94 102 VAL A N 1
ATOM 780 C CA . VAL A 1 102 ? -1.284 -4.039 -14.261 1.00 86.94 102 VAL A CA 1
ATOM 781 C C . VAL A 1 102 ? -2.558 -4.660 -14.807 1.00 86.94 102 VAL A C 1
ATOM 783 O O . VAL A 1 102 ? -3.073 -4.203 -15.826 1.00 86.94 102 VAL A O 1
ATOM 786 N N . ASN A 1 103 ? -3.084 -5.690 -14.138 1.00 84.75 103 ASN A N 1
ATOM 787 C CA . ASN A 1 103 ? -4.338 -6.348 -14.529 1.00 84.75 103 ASN A CA 1
ATOM 788 C C . ASN A 1 103 ? -4.356 -6.793 -16.014 1.00 84.75 103 ASN A C 1
ATOM 790 O O . ASN A 1 103 ? -5.347 -6.623 -16.724 1.00 84.75 103 ASN A O 1
ATOM 794 N N . GLY A 1 104 ? -3.219 -7.288 -16.516 1.00 77.19 104 GLY A N 1
ATOM 795 C CA . GLY A 1 104 ? -3.056 -7.701 -17.914 1.00 77.19 104 GLY A CA 1
ATOM 796 C C . GLY A 1 104 ? -2.959 -6.557 -18.933 1.00 77.19 104 GLY A C 1
ATOM 797 O O . GLY A 1 104 ? -2.826 -6.825 -20.126 1.00 77.19 104 GLY A O 1
ATOM 798 N N . GLN A 1 105 ? -2.997 -5.291 -18.503 1.00 82.19 105 GLN A N 1
ATOM 799 C CA . GLN A 1 105 ? -2.749 -4.133 -19.362 1.00 82.19 105 GLN A CA 1
ATOM 800 C C . GLN A 1 105 ? -1.275 -3.739 -19.311 1.00 82.19 105 GLN A C 1
ATOM 802 O O . GLN A 1 105 ? -0.726 -3.500 -18.236 1.00 82.19 105 GLN A O 1
ATOM 807 N N . THR A 1 106 ? -0.634 -3.653 -20.476 1.00 85.62 106 THR A N 1
ATOM 808 C CA . THR A 1 106 ? 0.773 -3.254 -20.588 1.00 85.62 106 THR A CA 1
ATOM 809 C C . THR A 1 106 ? 0.936 -1.751 -20.373 1.00 85.62 106 THR A C 1
ATOM 811 O O . THR A 1 106 ? 0.195 -0.946 -20.936 1.00 85.62 106 THR A O 1
ATOM 814 N N . VAL A 1 107 ? 1.941 -1.372 -19.589 1.00 86.75 107 VAL A N 1
ATOM 815 C CA . VAL A 1 107 ? 2.356 0.011 -19.345 1.00 86.75 107 VAL A CA 1
ATOM 816 C C . VAL A 1 107 ? 3.678 0.240 -20.066 1.00 86.75 107 VAL A C 1
ATOM 818 O O . VAL A 1 107 ? 4.559 -0.614 -20.025 1.00 86.75 107 VAL A O 1
ATOM 821 N N . THR A 1 108 ? 3.829 1.381 -20.743 1.00 85.44 108 THR A N 1
ATOM 822 C CA . THR A 1 108 ? 5.075 1.719 -21.443 1.00 85.44 108 THR A CA 1
ATOM 823 C C . THR A 1 108 ? 6.233 1.828 -20.439 1.00 85.44 108 THR A C 1
ATOM 825 O O . THR A 1 108 ? 6.197 2.722 -19.580 1.00 85.44 108 THR A O 1
ATOM 828 N N . PRO A 1 109 ? 7.276 0.979 -20.532 1.00 82.44 109 PRO A N 1
ATOM 829 C CA . PRO A 1 109 ? 8.438 1.077 -19.652 1.00 82.44 109 PRO A CA 1
ATOM 830 C C . PRO A 1 109 ? 9.109 2.452 -19.774 1.00 82.44 109 PRO A C 1
ATOM 832 O O . PRO A 1 109 ? 9.139 3.039 -20.856 1.00 82.44 109 PRO A O 1
ATOM 835 N N . GLY A 1 110 ? 9.606 3.003 -18.667 1.00 80.88 110 GLY A N 1
ATOM 836 C CA . GLY A 1 110 ? 10.348 4.266 -18.630 1.00 80.88 110 GLY A CA 1
ATOM 837 C C . GLY A 1 110 ? 9.526 5.560 -18.674 1.00 80.88 110 GLY A C 1
ATOM 838 O O . GLY A 1 110 ? 10.050 6.589 -18.266 1.00 80.88 110 GLY A O 1
ATOM 839 N N . THR A 1 111 ? 8.270 5.560 -19.143 1.00 83.38 111 THR A N 1
ATOM 840 C CA . THR A 1 111 ? 7.464 6.809 -19.244 1.00 83.38 111 THR A CA 1
ATOM 841 C C . THR A 1 111 ? 5.967 6.635 -18.954 1.00 83.38 111 THR A C 1
ATOM 843 O O . THR A 1 111 ? 5.252 7.620 -18.784 1.00 83.38 111 THR A O 1
ATOM 846 N N . GLY A 1 112 ? 5.460 5.402 -18.902 1.00 86.69 112 GLY A N 1
ATOM 847 C CA . GLY A 1 112 ? 4.054 5.126 -18.612 1.00 86.69 112 GLY A CA 1
ATOM 848 C C . GLY A 1 112 ? 3.687 5.289 -17.134 1.00 86.69 112 GLY A C 1
ATOM 849 O O . GLY A 1 112 ? 4.531 5.189 -16.245 1.00 86.69 112 GLY A O 1
ATOM 850 N N . SER A 1 113 ? 2.396 5.494 -16.876 1.00 88.62 113 SER A N 1
ATOM 851 C CA . SER A 1 113 ? 1.823 5.503 -15.530 1.00 88.62 113 SER A CA 1
ATOM 852 C C . SER A 1 113 ? 0.546 4.669 -15.491 1.00 88.62 113 SER A C 1
ATOM 854 O O . SER A 1 113 ? -0.204 4.637 -16.468 1.00 88.62 113 SER A O 1
ATOM 856 N N . ALA A 1 114 ? 0.302 3.993 -14.369 1.00 91.00 114 ALA A N 1
ATOM 857 C CA . ALA A 1 114 ? -0.920 3.234 -14.138 1.00 91.00 114 ALA A CA 1
ATOM 858 C C . ALA A 1 114 ? -1.340 3.257 -12.664 1.00 91.00 114 ALA A C 1
ATOM 860 O O . ALA A 1 114 ? -0.560 3.584 -11.766 1.00 91.00 114 ALA A O 1
ATOM 861 N N . GLN A 1 115 ? -2.607 2.912 -12.434 1.00 91.56 115 GLN A N 1
ATOM 862 C CA . GLN A 1 115 ? -3.158 2.713 -11.100 1.00 91.56 115 GLN A CA 1
ATOM 863 C C . GLN A 1 115 ? -2.871 1.287 -10.651 1.00 91.56 115 GLN A C 1
ATOM 865 O O . GLN A 1 115 ? -3.351 0.338 -11.262 1.00 91.56 115 GLN A O 1
ATOM 870 N N . VAL A 1 116 ? -2.104 1.148 -9.582 1.00 91.81 116 VAL A N 1
ATOM 871 C CA . VAL A 1 116 ? -1.758 -0.129 -8.957 1.00 91.81 116 VAL A CA 1
ATOM 872 C C . VAL A 1 116 ? -2.565 -0.305 -7.666 1.00 91.81 116 VAL A C 1
ATOM 874 O O . VAL A 1 116 ? -2.875 0.690 -7.001 1.00 91.81 116 VAL A O 1
ATOM 877 N N . PRO A 1 117 ? -2.965 -1.535 -7.305 1.00 91.88 117 PRO A N 1
ATOM 878 C CA . PRO A 1 117 ? -3.772 -1.763 -6.111 1.00 91.88 117 PRO A CA 1
ATOM 879 C C . PRO A 1 117 ? -2.975 -1.504 -4.825 1.00 91.88 117 PRO A C 1
ATOM 881 O O . PRO A 1 117 ? -1.766 -1.727 -4.759 1.00 91.88 117 PRO A O 1
ATOM 884 N N . THR A 1 118 ? -3.664 -1.038 -3.785 1.00 92.31 118 THR A N 1
ATOM 885 C CA . THR A 1 118 ? -3.122 -0.958 -2.420 1.00 92.31 118 THR A CA 1
ATOM 886 C C . THR A 1 118 ? -3.348 -2.269 -1.665 1.00 92.31 118 THR A C 1
ATOM 888 O O . THR A 1 118 ? -3.977 -3.195 -2.175 1.00 92.31 118 THR A O 1
ATOM 891 N N . ILE A 1 119 ? -2.911 -2.335 -0.405 1.00 91.25 119 ILE A N 1
ATOM 892 C CA . ILE A 1 119 ? -3.119 -3.495 0.478 1.00 91.25 119 ILE A CA 1
ATOM 893 C C . ILE A 1 119 ? -4.592 -3.923 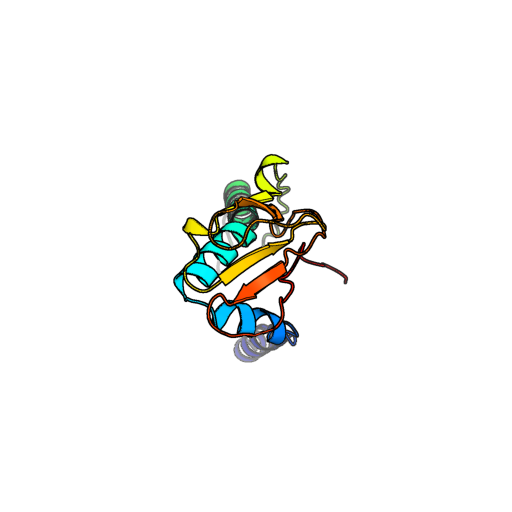0.635 1.00 91.25 119 ILE A C 1
ATOM 895 O O . ILE A 1 119 ? -4.863 -5.095 0.893 1.00 91.25 119 ILE A O 1
ATOM 899 N N . PHE A 1 120 ? -5.541 -2.997 0.449 1.00 90.56 120 PHE A N 1
ATOM 900 C CA . PHE A 1 120 ? -6.986 -3.271 0.465 1.00 90.56 120 PHE A CA 1
ATOM 901 C C . PHE A 1 120 ? -7.626 -3.290 -0.925 1.00 90.56 120 PHE A C 1
ATOM 903 O O . PHE A 1 120 ? -8.841 -3.451 -1.031 1.00 90.56 120 PHE A O 1
ATOM 910 N N . GLY A 1 121 ? -6.832 -3.086 -1.974 1.00 89.38 121 GLY A N 1
ATOM 911 C CA . GLY A 1 121 ? -7.281 -3.111 -3.356 1.00 89.38 121 GLY A CA 1
ATOM 912 C C . GLY A 1 121 ? -7.718 -4.506 -3.822 1.00 89.38 121 GLY A C 1
ATOM 913 O O . GLY A 1 121 ? -7.708 -5.473 -3.055 1.00 89.38 121 GLY A O 1
ATOM 914 N N . PRO A 1 122 ? -8.141 -4.631 -5.089 1.00 87.69 122 PRO A N 1
ATOM 915 C CA . PRO A 1 122 ? -8.421 -5.931 -5.687 1.00 87.69 122 PRO A CA 1
ATOM 916 C C . PRO A 1 122 ? -7.150 -6.782 -5.808 1.00 87.69 122 PRO A C 1
ATOM 918 O O . PRO A 1 122 ? -6.032 -6.267 -5.832 1.00 87.69 122 PRO A O 1
ATOM 921 N N . ASP A 1 123 ? -7.334 -8.098 -5.921 1.00 86.56 123 ASP A N 1
ATOM 922 C CA . ASP A 1 123 ? -6.237 -9.054 -6.090 1.00 86.56 123 ASP A CA 1
ATOM 923 C C . ASP A 1 123 ? -5.726 -9.079 -7.538 1.00 86.56 123 ASP A C 1
ATOM 925 O O . ASP A 1 123 ? -5.952 -10.021 -8.293 1.00 86.56 123 ASP A O 1
ATOM 929 N N . THR A 1 124 ? -5.125 -7.970 -7.962 1.00 86.25 124 THR A N 1
ATOM 930 C CA . THR A 1 124 ? -4.570 -7.795 -9.309 1.00 86.25 124 THR A CA 1
ATOM 931 C C . THR A 1 124 ? -3.099 -7.395 -9.189 1.00 86.25 124 THR A C 1
ATOM 933 O O . THR A 1 124 ? -2.797 -6.199 -9.279 1.00 86.25 124 THR A O 1
ATOM 936 N N . PRO A 1 125 ? -2.190 -8.348 -8.920 1.00 84.75 125 PRO A N 1
ATOM 937 C CA . PRO A 1 125 ? -0.788 -8.048 -8.655 1.00 84.75 125 PRO A CA 1
ATOM 938 C C . PRO A 1 125 ? -0.150 -7.296 -9.839 1.00 84.75 125 PRO A C 1
ATOM 940 O O . PRO A 1 125 ? -0.309 -7.708 -10.992 1.00 84.75 125 PRO A O 1
ATOM 943 N N . PRO A 1 126 ? 0.527 -6.160 -9.595 1.00 88.50 126 PRO A N 1
ATOM 944 C CA . PRO A 1 126 ? 1.260 -5.456 -10.637 1.00 88.50 126 PRO A CA 1
ATOM 945 C C . PRO A 1 126 ? 2.600 -6.139 -10.939 1.00 88.50 126 PRO A C 1
ATOM 947 O O . PRO A 1 126 ? 3.263 -6.674 -10.051 1.00 88.50 126 PRO A O 1
ATOM 950 N N . THR A 1 127 ? 3.009 -6.091 -12.206 1.00 88.88 127 THR A N 1
ATOM 951 C CA . THR A 1 127 ? 4.257 -6.687 -12.694 1.00 88.88 127 THR A CA 1
ATOM 952 C C . THR A 1 127 ? 5.308 -5.608 -12.918 1.00 88.88 127 THR A C 1
ATOM 954 O O . THR A 1 127 ? 5.080 -4.65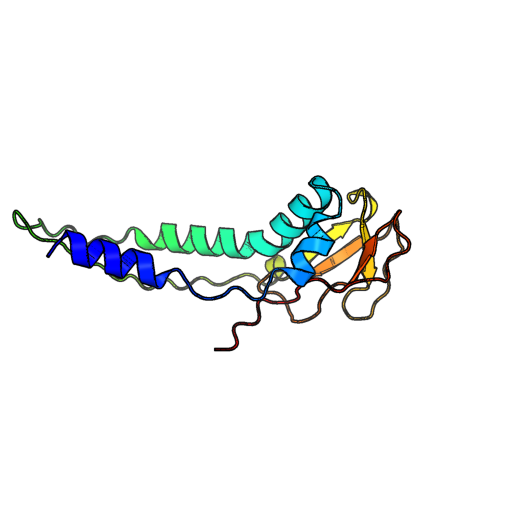7 -13.676 1.00 88.88 127 THR A O 1
ATOM 957 N N . TYR A 1 128 ? 6.484 -5.793 -12.328 1.00 87.81 128 TYR A N 1
ATOM 958 C CA . TYR A 1 128 ? 7.633 -4.909 -12.478 1.00 87.81 128 TYR A CA 1
ATOM 959 C C . TYR A 1 128 ? 8.799 -5.635 -13.129 1.00 87.81 128 TYR A C 1
ATOM 961 O O . TYR A 1 128 ? 8.906 -6.856 -13.096 1.00 87.81 128 TYR A O 1
ATOM 969 N N . GLN A 1 129 ? 9.700 -4.864 -13.715 1.00 87.44 129 GLN A N 1
ATOM 970 C CA . GLN A 1 129 ? 10.955 -5.358 -14.254 1.00 87.44 129 GLN A CA 1
ATOM 971 C C . GLN A 1 129 ? 12.090 -4.433 -13.824 1.00 87.44 129 GLN A C 1
ATOM 973 O O . GLN A 1 129 ? 11.905 -3.223 -13.700 1.00 87.44 129 GLN A O 1
ATOM 978 N N . SER A 1 130 ? 13.281 -4.988 -13.602 1.00 84.94 130 SER A N 1
ATOM 979 C CA . SER A 1 130 ? 14.467 -4.156 -13.416 1.00 84.94 130 SER A CA 1
ATOM 980 C C . SER A 1 130 ? 14.869 -3.497 -14.734 1.00 84.94 130 SER A C 1
ATOM 982 O O . SER A 1 130 ? 14.996 -4.159 -15.759 1.00 84.94 130 SER A O 1
ATOM 984 N N . ARG A 1 131 ? 15.140 -2.193 -14.699 1.00 81.12 131 ARG A N 1
ATOM 985 C CA . ARG A 1 131 ? 15.571 -1.424 -15.873 1.00 81.12 131 ARG A CA 1
ATOM 986 C C . ARG A 1 131 ? 16.952 -1.845 -16.388 1.00 81.12 131 ARG A C 1
ATOM 988 O O . ARG A 1 131 ? 17.230 -1.725 -17.575 1.00 81.12 131 ARG A O 1
ATOM 995 N N . ASN A 1 132 ? 17.827 -2.306 -15.490 1.00 74.81 132 ASN A N 1
ATOM 996 C CA . ASN A 1 132 ? 19.252 -2.516 -15.778 1.00 74.81 132 ASN A CA 1
ATOM 997 C C . ASN A 1 132 ? 19.742 -3.949 -15.544 1.00 74.81 132 ASN A C 1
ATOM 999 O O . ASN A 1 132 ? 20.837 -4.291 -15.990 1.00 74.81 132 ASN A O 1
ATOM 1003 N N . SER A 1 133 ? 18.976 -4.792 -14.852 1.00 66.12 133 SER A N 1
ATOM 1004 C CA . SER A 1 133 ? 19.246 -6.225 -14.815 1.00 66.12 133 SER A CA 1
ATOM 1005 C C . SER A 1 133 ? 18.293 -6.875 -15.810 1.00 66.12 133 SER A C 1
ATOM 1007 O O . SER A 1 133 ? 17.094 -6.631 -15.767 1.00 66.12 133 SER A O 1
ATOM 1009 N N . GLY A 1 134 ? 18.794 -7.694 -16.735 1.00 66.88 134 GLY A N 1
ATOM 1010 C CA . GLY A 1 134 ? 17.952 -8.483 -17.649 1.00 66.88 134 GLY A CA 1
ATOM 1011 C C . GLY A 1 134 ? 17.125 -9.561 -16.933 1.00 66.88 134 GLY A C 1
ATOM 1012 O O . GLY A 1 134 ? 16.872 -10.616 -17.508 1.00 66.88 134 GLY A O 1
ATOM 1013 N N . ALA A 1 135 ? 16.780 -9.334 -15.664 1.00 73.81 135 ALA A N 1
ATOM 1014 C CA . ALA A 1 135 ? 15.910 -10.171 -14.876 1.00 73.81 135 ALA A CA 1
ATOM 1015 C C . ALA A 1 135 ? 14.526 -10.242 -15.541 1.00 73.81 135 ALA A C 1
ATOM 1017 O O . ALA A 1 135 ? 14.060 -9.255 -16.134 1.00 73.81 135 ALA A O 1
ATOM 1018 N N . PRO A 1 136 ? 13.874 -11.414 -15.469 1.00 78.00 136 PRO A N 1
ATOM 1019 C CA . PRO A 1 136 ? 12.504 -11.543 -15.929 1.00 78.00 136 PRO A CA 1
ATOM 1020 C C . PRO A 1 136 ? 11.591 -10.590 -15.139 1.00 78.00 136 PRO A C 1
ATOM 1022 O O . PRO A 1 136 ? 11.909 -10.240 -14.000 1.00 78.00 136 PRO A O 1
ATOM 1025 N N . PRO A 1 137 ? 10.461 -10.158 -15.725 1.00 82.88 137 PRO A N 1
ATOM 1026 C CA . PRO A 1 137 ? 9.439 -9.447 -14.975 1.00 82.88 137 PRO A CA 1
ATOM 1027 C C . PRO A 1 137 ? 8.967 -10.288 -13.784 1.00 82.88 137 PRO A C 1
ATOM 1029 O O . PRO A 1 137 ? 8.766 -11.496 -13.923 1.00 82.88 137 PRO A O 1
ATOM 1032 N N . PHE A 1 138 ? 8.775 -9.643 -12.640 1.00 82.94 138 PHE A N 1
ATOM 1033 C CA . PHE A 1 138 ? 8.282 -10.255 -11.414 1.00 82.94 138 PHE A CA 1
ATOM 1034 C C . PHE A 1 138 ? 6.981 -9.581 -10.981 1.00 82.94 138 PHE A C 1
ATOM 1036 O O . PHE A 1 138 ? 6.763 -8.388 -11.209 1.00 82.94 138 PHE A O 1
ATOM 1043 N N . GLU A 1 139 ? 6.092 -10.355 -10.372 1.00 83.06 139 GLU A N 1
ATOM 1044 C CA . GLU A 1 139 ? 4.861 -9.836 -9.785 1.00 83.06 139 GLU A CA 1
ATOM 1045 C C . GLU A 1 139 ? 5.134 -9.407 -8.346 1.00 83.06 139 GLU A C 1
ATOM 1047 O O . GLU A 1 139 ? 5.810 -10.109 -7.594 1.00 83.06 139 GLU A O 1
ATOM 1052 N N . THR A 1 140 ? 4.624 -8.244 -7.947 1.00 78.69 140 THR A N 1
ATOM 1053 C CA . THR A 1 140 ? 4.598 -7.887 -6.525 1.00 78.69 140 THR A CA 1
ATOM 1054 C C . THR A 1 140 ? 3.318 -8.391 -5.886 1.00 78.69 140 THR A C 1
ATOM 1056 O O . THR A 1 140 ? 2.375 -8.799 -6.561 1.00 78.69 140 THR A O 1
ATOM 1059 N N . VAL A 1 141 ? 3.240 -8.261 -4.565 1.00 75.56 141 VAL A N 1
ATOM 1060 C CA . VAL A 1 141 ? 2.016 -8.556 -3.824 1.00 75.56 141 VAL A CA 1
ATOM 1061 C C . VAL A 1 141 ? 0.822 -7.757 -4.365 1.00 75.56 141 VAL A C 1
ATOM 1063 O O . VAL A 1 141 ? 0.918 -6.553 -4.622 1.00 75.56 141 VAL A O 1
ATOM 1066 N N . GLY A 1 142 ? -0.290 -8.466 -4.573 1.00 77.88 142 GLY A N 1
ATOM 1067 C CA . GLY A 1 142 ? -1.609 -7.896 -4.824 1.00 77.88 142 GLY A CA 1
ATOM 1068 C C . GLY A 1 142 ? -2.245 -7.450 -3.512 1.00 77.88 142 GLY A C 1
ATOM 1069 O O . GLY A 1 142 ? -1.592 -6.838 -2.672 1.00 77.88 142 GLY A O 1
ATOM 1070 N N . ARG A 1 143 ? -3.520 -7.773 -3.293 1.00 80.88 143 ARG A N 1
ATOM 1071 C CA . ARG A 1 143 ? -4.151 -7.499 -1.994 1.00 80.88 143 ARG A CA 1
ATOM 1072 C C . ARG A 1 143 ? -3.471 -8.309 -0.883 1.00 80.88 143 ARG A C 1
ATOM 1074 O O . ARG A 1 143 ? -2.940 -9.390 -1.141 1.00 80.88 143 ARG A O 1
ATOM 1081 N N . LEU A 1 144 ? -3.567 -7.865 0.371 1.00 80.81 144 LEU A N 1
ATOM 1082 C CA . LEU A 1 144 ? -3.178 -8.730 1.488 1.00 80.81 144 LEU A CA 1
ATOM 1083 C C . LEU A 1 144 ? -4.123 -9.938 1.542 1.00 80.81 144 LEU A C 1
ATOM 1085 O O . LEU A 1 144 ? -5.296 -9.794 1.899 1.00 80.81 144 LEU A O 1
ATOM 1089 N N . ASP A 1 145 ? -3.627 -11.126 1.190 1.00 68.81 145 ASP A N 1
ATOM 1090 C CA . ASP A 1 145 ? -4.413 -12.353 1.300 1.00 68.81 145 ASP A CA 1
ATOM 1091 C C . ASP A 1 145 ? -4.456 -12.812 2.757 1.00 68.81 145 ASP A C 1
ATOM 1093 O O . ASP A 1 145 ? -3.556 -13.474 3.270 1.00 68.81 145 ASP A O 1
ATOM 1097 N N . ILE A 1 146 ? -5.526 -12.429 3.448 1.00 63.12 146 ILE A N 1
ATOM 1098 C CA . ILE A 1 146 ? -5.818 -12.896 4.802 1.00 63.12 146 ILE A CA 1
ATOM 1099 C C . ILE A 1 146 ? -6.579 -14.225 4.700 1.00 63.12 146 ILE A C 1
ATOM 1101 O O . ILE A 1 146 ? -7.731 -14.334 5.122 1.00 63.12 146 ILE A O 1
ATOM 1105 N N . LYS A 1 147 ? -5.973 -15.247 4.087 1.00 55.09 147 LYS A N 1
ATOM 1106 C CA . LYS A 1 147 ? -6.445 -16.621 4.290 1.00 55.09 147 LYS A CA 1
ATOM 1107 C C . LYS A 1 147 ? -5.996 -17.053 5.682 1.00 55.09 147 LYS A C 1
ATOM 1109 O O . LYS A 1 147 ? -4.800 -17.114 5.957 1.00 55.09 147 LYS A O 1
ATOM 1114 N N . GLN A 1 148 ? -6.975 -17.266 6.556 1.00 42.28 148 GLN A N 1
ATOM 1115 C CA . GLN A 1 1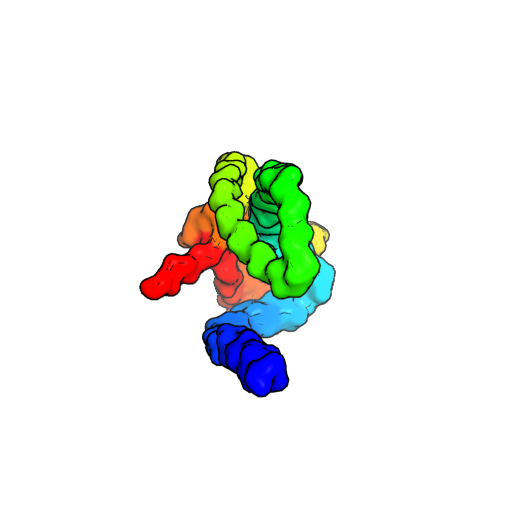48 ? -6.783 -17.974 7.821 1.00 42.28 148 GLN A CA 1
ATOM 1116 C C . GLN A 1 148 ? -6.743 -19.480 7.590 1.00 42.28 148 GLN A C 1
ATOM 1118 O O . GLN A 1 148 ? -7.467 -19.942 6.676 1.00 42.28 148 GLN A O 1
#

Radius of gyration: 20.92 Å; chains: 1; bounding box: 34×26×66 Å

Secondary struc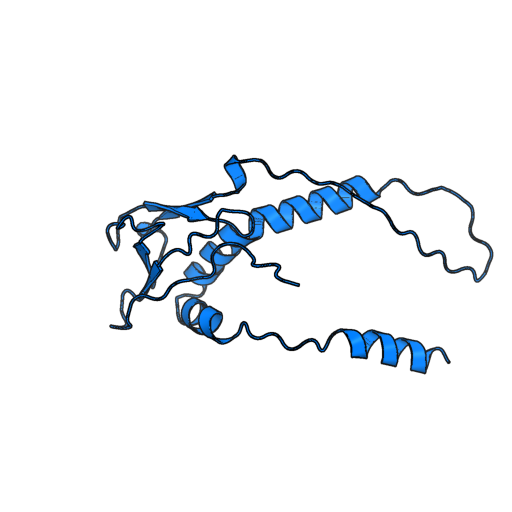ture (DSSP, 8-state):
-HHHHHHHHHHTT------HHHHHHHHHS-HHHHHHHHHHHHHHHHHHHHHHHHHTT----PPPPTT-----------PPPGGGSEEEEEGGG-SSEEEEEETTEE--TTT-EEEEE-TTS-S-PPEEEESSS-PPPEEPP-S-----